Protein AF-A0A7W2T2J3-F1 (afdb_monomer)

Foldseek 3Di:
DPQPAAPCPVLLVVLCVLVVPPDLCVSCVQLVHHSVQSVCRRSPNDADDPSSVVSSCVSVVHDDPDPDDPSHDGSVVVVVCVVCVVLLVVLVVVQLVLQVQAFLQPRHGAPDADPVRGRDWDWAFLDDPDDPDSSDNLRIGTHHPVVNVCCVPVVDPVSSVSSNVRRD

Sequence (168 aa):
MNTKNSPWNELLDQTKAVHNIKSDAALAKLLGKTRSHISAVRVGDKNLSIETAEKLFTLLGLDINDYVHKMFMPIRNEKSKERLEPQIKELRAALLERSGGICELCENFMPFCLPDGSPYTELAYIEQGASADKYQACNFAALCPNCHRQLDVLKNKADIKRLLTKIK

Radius of gyration: 22.93 Å; Cα contacts (8 Å, |Δi|>4): 185; chains: 1; bounding box: 51×34×54 Å

Mean predicted aligned error: 11.62 Å

Nearest PDB structures (foldseek):
  6ghc-assembly1_A  TM=5.210E-01  e=1.087E-05  Escherichia coli K-12
  1y7y-assembly1_B  TM=6.989E-01  e=8.099E-02  Aeromonas hydrophila
  1adr-assembly1_A  TM=6.870E-01  e=1.359E-01  Lederbergvirus P22
  2wiu-assembly1_B  TM=5.105E-01  e=1.144E-01  Escherichia coli
  5fd4-assembly2_B  TM=5.319E-01  e=1.142E+00  Streptococcus suis 05ZYH33

Structure (mmCIF, N/CA/C/O backbone):
data_AF-A0A7W2T2J3-F1
#
_entry.id   AF-A0A7W2T2J3-F1
#
loop_
_atom_site.group_PDB
_atom_site.id
_atom_site.type_symbol
_atom_site.label_atom_id
_atom_site.label_alt_id
_atom_site.label_comp_id
_atom_site.label_asym_id
_atom_site.label_entity_id
_atom_site.label_seq_id
_atom_site.pdbx_PDB_ins_code
_atom_site.Cartn_x
_atom_site.Cartn_y
_atom_site.Cartn_z
_atom_site.occupancy
_atom_site.B_iso_or_equiv
_atom_site.auth_seq_id
_atom_site.auth_comp_id
_atom_site.auth_asym_id
_atom_site.auth_atom_id
_atom_site.pdbx_PDB_model_num
ATOM 1 N N . MET A 1 1 ? 29.427 2.834 -1.890 1.00 40.16 1 MET A N 1
ATOM 2 C CA . MET A 1 1 ? 28.683 3.105 -3.140 1.00 40.16 1 MET A CA 1
ATOM 3 C C . MET A 1 1 ? 27.668 1.991 -3.314 1.00 40.16 1 MET A C 1
ATOM 5 O O . MET A 1 1 ? 28.057 0.885 -3.648 1.00 40.16 1 MET A O 1
ATOM 9 N N . ASN A 1 2 ? 26.405 2.233 -2.963 1.00 40.84 2 ASN A N 1
ATOM 10 C CA . ASN A 1 2 ? 25.366 1.209 -3.062 1.00 40.84 2 ASN A CA 1
ATOM 11 C C . ASN A 1 2 ? 24.899 1.172 -4.526 1.00 40.84 2 ASN A C 1
ATOM 13 O O . ASN A 1 2 ? 24.156 2.055 -4.952 1.00 40.84 2 ASN A O 1
ATOM 17 N N . THR A 1 3 ? 25.438 0.247 -5.323 1.00 44.88 3 THR A N 1
ATOM 18 C CA . THR A 1 3 ? 25.039 0.035 -6.719 1.00 44.88 3 THR A CA 1
ATOM 19 C C . THR A 1 3 ? 23.595 -0.444 -6.727 1.00 44.88 3 THR A C 1
ATOM 21 O O . THR A 1 3 ? 23.322 -1.635 -6.594 1.00 44.88 3 THR A O 1
ATOM 24 N N . LYS A 1 4 ? 22.649 0.494 -6.829 1.00 56.69 4 LYS A N 1
ATOM 25 C CA . LYS A 1 4 ? 21.247 0.173 -7.089 1.00 56.69 4 LYS A CA 1
ATOM 26 C C . LYS A 1 4 ? 21.171 -0.401 -8.496 1.00 56.69 4 LYS A C 1
ATOM 28 O O . LYS A 1 4 ? 21.052 0.335 -9.469 1.00 56.69 4 LYS A O 1
ATOM 33 N N . ASN A 1 5 ? 21.321 -1.715 -8.604 1.00 70.38 5 ASN A N 1
ATOM 34 C CA . ASN A 1 5 ? 21.121 -2.412 -9.861 1.00 70.38 5 ASN A CA 1
ATOM 35 C C . ASN A 1 5 ? 19.627 -2.403 -10.160 1.00 70.38 5 ASN A C 1
ATOM 37 O O . ASN A 1 5 ? 18.825 -2.956 -9.412 1.00 70.38 5 ASN A O 1
ATOM 41 N N . SER A 1 6 ? 19.265 -1.723 -11.242 1.00 82.56 6 SER A N 1
ATOM 42 C CA . SER A 1 6 ? 17.902 -1.711 -11.748 1.00 82.56 6 SER A CA 1
ATOM 43 C C . SER A 1 6 ? 17.421 -3.129 -12.047 1.00 82.56 6 SER A C 1
ATOM 45 O O . SER A 1 6 ? 18.177 -3.893 -12.658 1.00 82.56 6 SER A O 1
ATOM 47 N N . PRO A 1 7 ? 16.162 -3.476 -11.718 1.00 83.44 7 PRO A N 1
ATOM 48 C CA . PRO A 1 7 ? 15.604 -4.784 -12.059 1.00 83.44 7 PRO A CA 1
ATOM 49 C C . PRO A 1 7 ? 15.518 -5.003 -13.579 1.00 83.44 7 PRO A C 1
ATOM 51 O O . PRO A 1 7 ? 15.335 -6.125 -14.034 1.00 83.44 7 PRO A O 1
ATOM 54 N N . TRP A 1 8 ? 15.676 -3.944 -14.379 1.00 89.81 8 TRP A N 1
ATOM 55 C CA . TRP A 1 8 ? 15.682 -4.009 -15.838 1.00 89.81 8 TRP A CA 1
ATOM 56 C C . TRP A 1 8 ? 17.018 -4.417 -16.448 1.00 89.81 8 TRP A C 1
ATOM 58 O O . TRP A 1 8 ? 17.044 -4.742 -17.631 1.00 89.81 8 TRP A O 1
ATOM 68 N N . ASN A 1 9 ? 18.122 -4.373 -15.695 1.00 91.88 9 ASN A N 1
ATOM 69 C CA . ASN A 1 9 ? 19.461 -4.55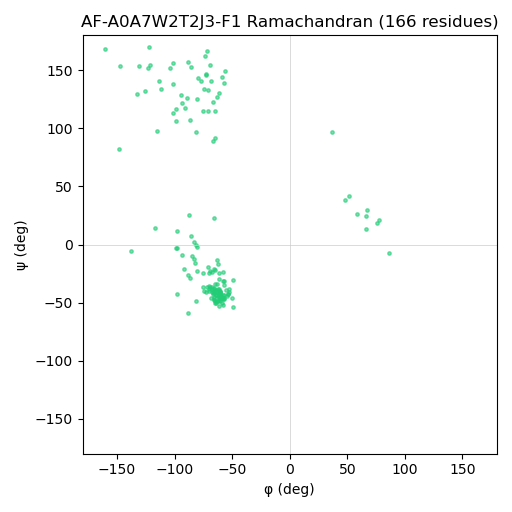1 -16.265 1.00 91.88 9 ASN A CA 1
ATOM 70 C C . ASN A 1 9 ? 19.601 -5.883 -17.006 1.00 91.88 9 ASN A C 1
ATOM 72 O O . ASN A 1 9 ? 20.047 -5.890 -18.150 1.00 91.88 9 ASN A O 1
ATOM 76 N N . GLU A 1 10 ? 19.132 -6.969 -16.395 1.00 90.81 10 GLU A N 1
ATOM 77 C CA . GLU A 1 10 ? 19.175 -8.303 -16.989 1.00 90.81 10 GLU A CA 1
ATOM 78 C C . GLU A 1 10 ? 18.416 -8.364 -18.322 1.00 90.81 10 GLU A C 1
ATOM 80 O O . GLU A 1 10 ? 18.984 -8.763 -19.335 1.00 90.81 10 GLU A O 1
ATOM 85 N N . LEU A 1 11 ? 17.172 -7.878 -18.365 1.00 91.38 11 LEU A N 1
ATOM 86 C CA . LEU A 1 11 ? 16.360 -7.882 -19.587 1.00 91.38 11 LEU A CA 1
ATOM 87 C C . LEU A 1 11 ? 16.940 -6.979 -20.684 1.00 91.38 11 LEU A C 1
ATOM 89 O O . LEU A 1 11 ? 16.900 -7.325 -21.866 1.00 91.38 11 LEU A O 1
ATOM 93 N N . LEU A 1 12 ? 17.491 -5.818 -20.314 1.00 93.56 12 LEU A N 1
ATOM 94 C CA . LEU A 1 12 ? 18.141 -4.911 -21.263 1.00 93.56 12 LEU A CA 1
ATOM 95 C C . LEU A 1 12 ? 19.391 -5.558 -21.876 1.00 93.56 12 LEU A C 1
ATOM 97 O O . LEU A 1 12 ? 19.629 -5.414 -23.076 1.00 93.56 12 LEU A O 1
ATOM 101 N N . ASP A 1 13 ? 20.175 -6.281 -21.076 1.00 93.69 13 ASP A N 1
ATOM 102 C CA . ASP A 1 13 ? 21.390 -6.954 -21.537 1.00 93.69 13 ASP A CA 1
ATOM 103 C C . ASP A 1 13 ? 21.076 -8.207 -22.363 1.00 93.69 13 ASP A C 1
ATOM 105 O O . ASP A 1 13 ? 21.674 -8.395 -23.425 1.00 93.69 13 ASP A O 1
ATOM 109 N N . GLN A 1 14 ? 20.069 -8.992 -21.968 1.00 92.94 14 GLN A N 1
ATOM 110 C CA . GLN A 1 14 ? 19.544 -10.097 -22.776 1.00 92.94 14 GLN A CA 1
ATOM 111 C C . GLN A 1 14 ? 19.037 -9.600 -24.133 1.00 92.94 14 GLN A C 1
ATOM 113 O O . GLN A 1 14 ? 19.396 -10.155 -25.168 1.00 92.94 14 GLN A O 1
ATOM 118 N N . THR A 1 15 ? 18.281 -8.498 -24.159 1.00 92.69 15 THR A N 1
ATOM 119 C CA . THR A 1 15 ? 17.779 -7.924 -25.418 1.00 92.69 15 THR A CA 1
ATOM 120 C C . THR A 1 15 ? 18.934 -7.509 -26.326 1.00 92.69 15 THR A C 1
ATOM 122 O O . THR A 1 15 ? 18.893 -7.742 -27.535 1.00 92.69 15 THR A O 1
ATOM 125 N N . LYS A 1 16 ? 20.000 -6.929 -25.758 1.00 94.50 16 LYS A N 1
ATOM 126 C CA . LYS A 1 16 ? 21.202 -6.587 -26.527 1.00 94.50 16 LYS A CA 1
ATOM 127 C C . LYS A 1 16 ? 21.889 -7.820 -27.099 1.00 94.50 16 LYS A C 1
ATOM 129 O O . LYS A 1 16 ? 22.323 -7.763 -28.245 1.00 94.50 16 LYS A O 1
ATOM 134 N N . ALA A 1 17 ? 21.979 -8.905 -26.334 1.00 93.31 17 ALA A N 1
ATOM 135 C CA . ALA A 1 17 ? 22.574 -10.153 -26.797 1.00 93.31 17 ALA A CA 1
ATOM 136 C C . ALA A 1 17 ? 21.758 -10.778 -27.942 1.00 93.31 17 ALA A C 1
ATOM 138 O O . ALA A 1 17 ? 22.315 -11.052 -29.002 1.00 93.31 17 ALA A O 1
ATOM 139 N N . VAL A 1 18 ? 20.439 -10.916 -27.763 1.00 92.94 18 VAL A N 1
ATOM 140 C CA . VAL A 1 18 ? 19.524 -11.522 -28.749 1.00 92.94 18 VAL A CA 1
ATOM 141 C C . VAL A 1 18 ? 19.516 -10.748 -30.070 1.00 92.94 18 VAL A C 1
ATOM 143 O O . VAL A 1 18 ? 19.557 -11.348 -31.140 1.00 92.94 18 VAL A O 1
ATOM 146 N N . HIS A 1 19 ? 19.521 -9.414 -30.011 1.00 91.56 19 HIS A N 1
ATOM 147 C CA . HIS A 1 19 ? 19.455 -8.552 -31.200 1.00 91.56 19 HIS A CA 1
ATOM 148 C C . HIS A 1 19 ? 20.829 -8.040 -31.668 1.00 91.56 19 HIS A C 1
ATOM 150 O O . HIS A 1 19 ? 20.901 -7.132 -32.496 1.00 91.56 19 HIS A O 1
ATOM 156 N N . ASN A 1 20 ? 21.929 -8.594 -31.139 1.00 92.69 20 ASN A N 1
ATOM 157 C CA . ASN A 1 20 ? 23.313 -8.229 -31.475 1.00 92.69 20 ASN A CA 1
ATOM 158 C C . ASN A 1 20 ? 23.609 -6.709 -31.386 1.00 92.69 20 ASN A C 1
ATOM 160 O O . ASN A 1 20 ? 24.281 -6.107 -32.231 1.00 92.69 20 ASN A O 1
ATOM 164 N N . ILE A 1 21 ? 23.082 -6.057 -30.349 1.00 93.81 21 ILE A N 1
ATOM 165 C CA . ILE A 1 21 ? 23.174 -4.611 -30.134 1.00 93.81 21 ILE A CA 1
ATOM 166 C C . ILE A 1 21 ? 24.408 -4.276 -29.293 1.00 93.81 21 ILE A C 1
ATOM 168 O O . ILE A 1 21 ? 24.500 -4.597 -28.109 1.00 93.81 21 ILE A O 1
ATOM 172 N N . LYS A 1 22 ? 25.333 -3.513 -29.878 1.00 91.25 22 LYS A N 1
ATOM 173 C CA . LYS A 1 22 ? 26.631 -3.198 -29.254 1.00 91.25 22 LYS A CA 1
ATOM 174 C C . LYS A 1 22 ? 26.611 -2.031 -28.260 1.00 91.25 22 LYS A C 1
ATOM 176 O O . LYS A 1 22 ? 27.587 -1.828 -27.546 1.00 91.25 22 LYS A O 1
ATOM 181 N N . SER A 1 23 ? 25.542 -1.231 -28.201 1.00 93.50 23 SER A N 1
ATOM 182 C CA . SER A 1 23 ? 25.498 -0.040 -27.339 1.00 93.50 23 SER A CA 1
ATOM 183 C C . SER A 1 23 ? 24.106 0.275 -26.797 1.00 93.50 23 SER A C 1
ATOM 185 O O . SER A 1 23 ? 23.089 -0.010 -27.425 1.00 93.50 23 SER A O 1
ATOM 187 N N . ASP A 1 24 ? 24.061 0.943 -25.645 1.00 92.56 24 ASP A N 1
ATOM 188 C CA . ASP A 1 24 ? 22.798 1.400 -25.052 1.00 92.56 24 ASP A CA 1
ATOM 189 C C . ASP A 1 24 ? 22.119 2.495 -25.880 1.00 92.56 24 ASP A C 1
ATOM 191 O O . ASP A 1 24 ? 20.907 2.657 -25.807 1.00 92.56 24 ASP A O 1
ATOM 195 N N . ALA A 1 25 ? 22.873 3.234 -26.700 1.00 94.19 25 ALA A N 1
ATOM 196 C CA . ALA A 1 25 ? 22.296 4.192 -27.638 1.00 94.19 25 ALA A CA 1
ATOM 197 C C . ALA A 1 25 ? 21.495 3.482 -28.742 1.00 94.19 25 ALA A C 1
ATOM 199 O O . ALA A 1 25 ? 20.399 3.920 -29.091 1.00 94.19 25 ALA A O 1
ATOM 200 N N . ALA A 1 26 ? 22.016 2.365 -29.257 1.00 94.50 26 ALA A N 1
ATOM 201 C CA . ALA A 1 26 ? 21.316 1.550 -30.242 1.00 94.50 26 ALA A CA 1
ATOM 202 C C . ALA A 1 26 ? 20.104 0.831 -29.623 1.00 94.50 26 ALA A C 1
ATOM 204 O O . ALA A 1 26 ? 19.032 0.834 -30.226 1.00 94.50 26 ALA A O 1
ATOM 205 N N . LEU A 1 27 ? 20.231 0.322 -28.390 1.00 94.81 27 LEU A N 1
ATOM 206 C CA . LEU A 1 27 ? 19.098 -0.243 -27.647 1.00 94.81 27 LEU A CA 1
ATOM 207 C C . LEU A 1 27 ? 18.004 0.808 -27.412 1.00 94.81 27 LEU A C 1
ATOM 209 O O . LEU A 1 27 ? 16.830 0.546 -27.657 1.00 94.81 27 LEU A O 1
ATOM 213 N N . ALA A 1 28 ? 18.383 2.017 -26.990 1.00 95.19 28 ALA A N 1
ATOM 214 C CA . ALA A 1 28 ? 17.444 3.114 -26.784 1.00 95.19 28 ALA A CA 1
ATOM 215 C C . ALA A 1 28 ? 16.661 3.430 -28.065 1.00 95.19 28 ALA A C 1
ATOM 217 O O . ALA A 1 28 ? 15.440 3.558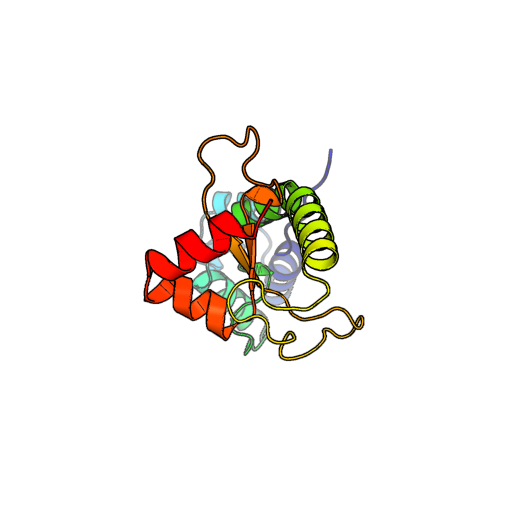 -28.017 1.00 95.19 28 ALA A O 1
ATOM 218 N N . LYS A 1 29 ? 17.344 3.471 -29.218 1.00 94.56 29 LYS A N 1
ATOM 219 C CA . LYS A 1 29 ? 16.704 3.685 -30.522 1.00 94.56 29 LYS A CA 1
ATOM 220 C C . LYS A 1 29 ? 15.699 2.576 -30.851 1.00 94.56 29 LYS A C 1
ATOM 222 O O . LYS A 1 29 ? 14.588 2.891 -31.270 1.00 94.56 29 LYS A O 1
ATOM 227 N N . LEU A 1 30 ? 16.049 1.309 -30.609 1.00 93.00 30 LEU A N 1
ATOM 228 C CA . LEU A 1 30 ? 15.138 0.175 -30.808 1.00 93.00 30 LEU A CA 1
ATOM 229 C C . LEU A 1 30 ? 13.882 0.296 -29.930 1.00 93.00 30 LEU A C 1
ATOM 231 O O . LEU A 1 30 ? 12.767 0.074 -30.401 1.00 93.00 30 LEU A O 1
ATOM 235 N N . LEU A 1 31 ? 14.045 0.722 -28.679 1.00 92.94 31 LEU A N 1
ATOM 236 C CA . LEU A 1 31 ? 12.954 0.903 -27.718 1.00 92.94 31 LEU A CA 1
ATOM 237 C C . LEU A 1 31 ? 12.191 2.232 -27.875 1.00 92.94 31 LEU A C 1
ATOM 239 O O . LEU A 1 31 ? 11.249 2.481 -27.129 1.00 92.94 31 LEU A O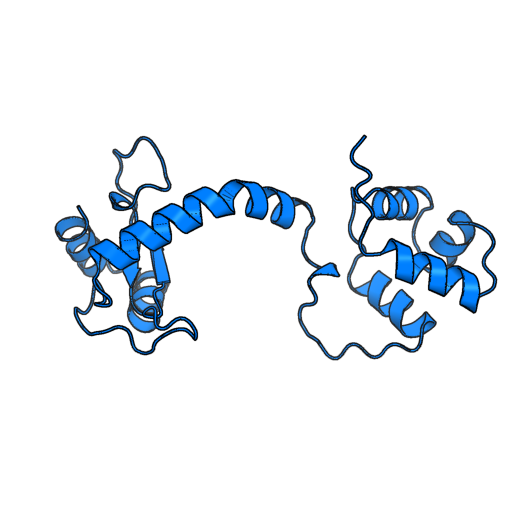 1
ATOM 243 N N . GLY A 1 32 ? 12.563 3.093 -28.830 1.00 93.75 32 GLY A N 1
ATOM 244 C CA . GLY A 1 32 ? 11.928 4.405 -29.012 1.00 93.75 32 GLY A CA 1
ATOM 245 C C . GLY A 1 32 ? 12.196 5.383 -27.859 1.00 93.75 32 GLY A C 1
ATOM 246 O O . GLY A 1 32 ? 11.357 6.224 -27.542 1.00 93.75 32 GLY A O 1
ATOM 247 N N . LYS A 1 33 ? 13.351 5.263 -27.196 1.00 95.31 33 LYS A N 1
ATOM 248 C CA . LYS A 1 33 ? 13.782 6.097 -26.065 1.00 95.31 33 LYS A CA 1
ATOM 249 C C . LYS A 1 33 ? 15.114 6.790 -26.345 1.00 95.31 33 LYS A C 1
ATOM 251 O O . LYS A 1 33 ? 15.822 6.494 -27.304 1.00 95.31 33 LYS A O 1
ATOM 256 N N . THR A 1 34 ? 15.481 7.723 -25.469 1.00 96.44 34 THR A N 1
ATOM 257 C CA . THR A 1 34 ? 16.797 8.373 -25.500 1.00 96.44 34 THR A CA 1
ATOM 258 C C . THR A 1 34 ? 17.836 7.548 -24.738 1.00 96.44 34 THR A C 1
ATOM 260 O O . THR A 1 34 ? 17.509 6.857 -23.770 1.00 96.44 34 THR A O 1
ATOM 263 N N . ARG A 1 35 ? 19.118 7.661 -25.116 1.00 95.25 35 ARG A N 1
ATOM 264 C CA . ARG A 1 35 ? 20.228 7.035 -24.371 1.00 95.25 35 ARG A CA 1
ATOM 265 C C . ARG A 1 35 ? 20.201 7.432 -22.891 1.00 95.25 35 ARG A C 1
ATOM 267 O O . ARG A 1 35 ? 20.385 6.580 -22.030 1.00 95.25 35 ARG A O 1
ATOM 274 N N . SER A 1 36 ? 19.940 8.708 -22.595 1.00 94.44 36 SER A N 1
ATOM 275 C CA . SER A 1 36 ? 19.865 9.218 -21.221 1.00 94.44 36 SER A CA 1
ATOM 276 C C . SER A 1 36 ? 18.727 8.577 -20.424 1.00 94.44 36 SER A C 1
ATOM 278 O O . SER A 1 36 ? 18.885 8.340 -19.231 1.00 94.44 36 SER A O 1
ATOM 280 N N . HIS A 1 37 ? 17.600 8.250 -21.071 1.00 94.38 37 HIS A N 1
ATOM 281 C CA . HIS A 1 37 ? 16.522 7.500 -20.429 1.00 94.38 37 HIS A CA 1
ATOM 282 C C . HIS A 1 37 ? 16.973 6.082 -20.056 1.00 94.38 37 HIS A C 1
ATOM 284 O O . HIS A 1 37 ? 16.824 5.704 -18.900 1.00 94.38 37 HIS A O 1
ATOM 290 N N . ILE A 1 38 ? 17.596 5.338 -20.981 1.00 94.62 38 ILE A N 1
ATOM 291 C CA . ILE A 1 38 ? 18.131 3.994 -20.691 1.00 94.62 38 ILE A CA 1
ATOM 292 C C . ILE A 1 38 ? 19.206 4.045 -19.598 1.00 94.62 38 ILE A C 1
ATOM 294 O O . ILE A 1 38 ? 19.183 3.232 -18.681 1.00 94.62 38 ILE A O 1
ATOM 298 N N . SER A 1 39 ? 20.093 5.043 -19.626 1.00 93.94 39 SER A N 1
ATOM 299 C CA . SER A 1 39 ? 21.093 5.240 -18.571 1.00 93.94 39 SER A CA 1
ATOM 300 C C . SER A 1 39 ? 20.449 5.463 -17.201 1.00 93.94 39 SER A C 1
ATOM 302 O O . SER A 1 39 ? 20.872 4.841 -16.233 1.00 93.94 39 SER A O 1
ATOM 304 N N . ALA A 1 40 ? 19.418 6.314 -17.118 1.00 91.62 40 ALA A N 1
ATOM 305 C CA . ALA A 1 40 ? 18.678 6.567 -15.880 1.00 91.62 40 ALA A CA 1
ATOM 306 C C . ALA A 1 40 ? 17.930 5.318 -15.382 1.00 91.62 40 ALA A C 1
ATOM 308 O O . ALA A 1 40 ? 17.820 5.101 -14.177 1.00 91.62 40 ALA A O 1
ATOM 309 N N . VAL A 1 41 ? 17.438 4.483 -16.303 1.00 92.88 41 VAL A N 1
ATOM 310 C CA . VAL A 1 41 ? 16.838 3.190 -15.960 1.00 92.88 41 VAL A CA 1
ATOM 311 C C . VAL A 1 41 ? 17.880 2.257 -15.369 1.00 92.88 41 VAL A C 1
ATOM 313 O O . VAL A 1 41 ? 17.618 1.690 -14.317 1.00 92.88 41 VAL A O 1
ATOM 316 N N . ARG A 1 42 ? 19.068 2.132 -15.974 1.00 91.88 42 ARG A N 1
ATOM 317 C CA . ARG A 1 42 ? 20.114 1.208 -15.503 1.00 91.88 42 ARG A CA 1
ATOM 318 C C . ARG A 1 42 ? 20.625 1.504 -14.098 1.00 91.88 42 ARG A C 1
ATOM 320 O O . ARG A 1 42 ? 20.880 0.576 -13.332 1.00 91.88 42 ARG A O 1
ATOM 327 N N . VAL A 1 43 ? 20.751 2.787 -13.761 1.00 89.81 43 VAL A N 1
ATOM 328 C CA . VAL A 1 43 ? 21.181 3.240 -12.425 1.00 89.81 43 VAL A CA 1
ATOM 329 C C . VAL A 1 43 ? 20.048 3.225 -11.388 1.00 89.81 43 VAL A C 1
ATOM 331 O O . VAL A 1 43 ? 20.276 3.554 -10.227 1.00 89.81 43 VAL A O 1
ATOM 334 N N . GLY A 1 44 ? 18.825 2.855 -11.790 1.00 86.88 44 GLY A N 1
ATOM 335 C CA . GLY A 1 44 ? 17.675 2.741 -10.891 1.00 86.88 44 GLY A CA 1
ATOM 336 C C . GLY A 1 44 ? 17.029 4.077 -10.507 1.00 86.88 44 GLY A C 1
ATOM 337 O O . GLY A 1 44 ? 16.337 4.153 -9.491 1.00 86.88 44 GLY A O 1
ATOM 338 N N . ASP A 1 45 ? 17.237 5.132 -11.297 1.00 85.75 45 ASP A N 1
ATOM 339 C CA . ASP A 1 45 ? 16.598 6.440 -11.092 1.00 85.75 45 ASP A CA 1
ATOM 340 C C . ASP A 1 45 ? 15.242 6.549 -11.796 1.00 85.75 45 ASP A C 1
ATOM 342 O O . ASP A 1 45 ? 14.374 7.323 -11.379 1.00 85.75 45 ASP A O 1
ATOM 346 N N . LYS A 1 46 ? 15.049 5.781 -12.874 1.00 87.31 46 LYS A N 1
ATOM 347 C CA . LYS A 1 46 ? 13.798 5.721 -13.637 1.00 87.31 46 LYS A CA 1
ATOM 348 C C . LYS A 1 46 ? 13.352 4.287 -13.875 1.00 87.31 46 LYS A C 1
ATOM 350 O O . LYS A 1 46 ? 14.162 3.371 -13.929 1.00 87.31 46 LYS A O 1
ATOM 355 N N . ASN A 1 47 ? 12.045 4.130 -14.038 1.00 89.31 47 ASN A N 1
ATOM 356 C CA . ASN A 1 47 ? 11.425 2.883 -14.451 1.00 89.31 47 ASN A CA 1
ATOM 357 C C . ASN A 1 47 ? 11.065 2.950 -15.952 1.00 89.31 47 ASN A C 1
ATOM 359 O O . ASN A 1 47 ? 10.919 4.057 -16.487 1.00 89.31 47 ASN A O 1
ATOM 363 N N . LEU A 1 48 ? 10.939 1.806 -16.635 1.00 88.81 48 LEU A N 1
ATOM 364 C CA . LEU A 1 48 ? 10.397 1.772 -17.999 1.00 88.81 48 LEU A CA 1
ATOM 365 C C . LEU A 1 48 ? 8.884 2.014 -17.965 1.00 88.81 48 LEU A C 1
ATOM 367 O O . LEU A 1 48 ? 8.202 1.608 -17.026 1.00 88.81 48 LEU A O 1
ATOM 371 N N . SER A 1 49 ? 8.350 2.682 -18.993 1.00 86.94 49 SER A N 1
ATOM 372 C CA . SER A 1 49 ? 6.895 2.722 -19.179 1.00 86.94 49 SER A CA 1
ATOM 373 C C . SER A 1 49 ? 6.386 1.343 -19.591 1.00 86.94 49 SER A C 1
ATOM 375 O O . SER A 1 49 ? 7.135 0.587 -20.214 1.00 86.94 49 SER A O 1
ATOM 377 N N . ILE A 1 50 ? 5.113 1.063 -19.302 1.00 84.31 50 ILE A N 1
ATOM 378 C CA . ILE A 1 50 ? 4.437 -0.198 -19.655 1.00 84.31 50 ILE A CA 1
ATOM 379 C C . ILE A 1 50 ? 4.667 -0.526 -21.136 1.00 84.31 50 ILE A C 1
ATOM 381 O O . ILE A 1 50 ? 5.301 -1.528 -21.440 1.00 84.31 50 ILE A O 1
ATOM 385 N N . GLU A 1 51 ? 4.346 0.408 -22.034 1.00 87.25 51 GLU A N 1
ATOM 386 C CA . GLU A 1 51 ? 4.551 0.266 -23.487 1.00 87.25 51 GLU A CA 1
ATOM 387 C C . GLU A 1 51 ? 5.993 -0.114 -23.880 1.00 87.25 51 GLU A C 1
ATOM 389 O O . GLU A 1 51 ? 6.239 -0.881 -24.810 1.00 87.25 51 GLU A O 1
ATOM 394 N N . THR A 1 52 ? 6.990 0.447 -23.185 1.00 90.31 52 THR A N 1
ATOM 395 C CA . THR A 1 52 ? 8.404 0.195 -23.518 1.00 90.31 52 THR A CA 1
ATOM 396 C C . THR A 1 52 ? 8.835 -1.183 -23.050 1.00 90.31 52 THR A C 1
ATOM 398 O O . THR A 1 52 ? 9.642 -1.837 -23.708 1.00 90.31 52 THR A O 1
ATOM 401 N N . ALA A 1 53 ? 8.317 -1.612 -21.905 1.00 88.75 53 ALA A N 1
ATOM 402 C CA . ALA A 1 53 ? 8.581 -2.930 -21.378 1.00 88.75 53 ALA A CA 1
ATOM 403 C C . ALA A 1 53 ? 7.861 -4.017 -22.173 1.00 88.75 53 ALA A C 1
ATOM 405 O O . ALA A 1 53 ? 8.491 -5.010 -22.496 1.00 88.75 53 ALA A O 1
ATOM 406 N N . GLU A 1 54 ? 6.608 -3.808 -22.581 1.00 86.12 54 GLU A N 1
ATOM 407 C CA . GLU A 1 54 ? 5.889 -4.711 -23.493 1.00 86.12 54 GLU A CA 1
ATOM 408 C C . GLU A 1 54 ? 6.679 -4.941 -24.781 1.00 86.12 54 GLU A C 1
ATOM 410 O O . GLU A 1 54 ? 6.880 -6.079 -25.214 1.00 86.12 54 GLU A O 1
ATOM 415 N N . LYS A 1 55 ? 7.227 -3.862 -25.351 1.00 89.75 55 LYS A N 1
ATOM 416 C CA . LYS A 1 55 ? 8.131 -3.958 -26.497 1.00 89.75 55 LYS A CA 1
ATOM 417 C C . LYS A 1 55 ? 9.385 -4.777 -26.176 1.00 89.75 55 LYS A C 1
ATOM 419 O O . LYS A 1 55 ? 9.800 -5.588 -26.998 1.00 89.75 55 LYS A O 1
ATOM 424 N N . LEU A 1 56 ? 9.984 -4.584 -25.000 1.00 90.38 56 LEU A N 1
ATOM 425 C CA . LEU A 1 56 ? 11.150 -5.348 -24.542 1.00 90.38 56 LEU A CA 1
ATOM 426 C C . LEU A 1 56 ? 10.831 -6.845 -24.396 1.00 90.38 5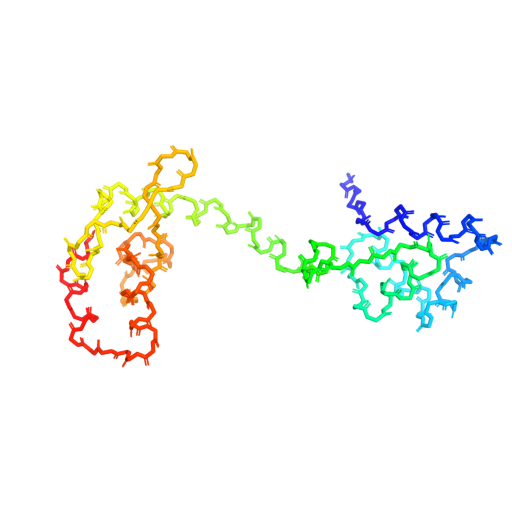6 LEU A C 1
ATOM 428 O O . LEU A 1 56 ? 11.593 -7.676 -24.876 1.00 90.38 56 LEU A O 1
ATOM 432 N N . PHE A 1 57 ? 9.699 -7.196 -23.789 1.00 88.88 57 PHE A N 1
ATOM 433 C CA . PHE A 1 57 ? 9.277 -8.586 -23.610 1.00 88.88 57 PHE A CA 1
ATOM 434 C C . PHE A 1 57 ? 8.959 -9.264 -24.933 1.00 88.88 57 PHE A C 1
ATOM 436 O O . PHE A 1 57 ? 9.410 -10.381 -25.163 1.00 88.88 57 PHE A O 1
ATOM 443 N N . THR A 1 58 ? 8.292 -8.551 -25.842 1.00 87.50 58 THR A N 1
ATOM 444 C CA . THR A 1 58 ? 8.036 -9.029 -27.206 1.00 87.50 58 THR A CA 1
ATOM 445 C C . THR A 1 58 ? 9.347 -9.359 -27.922 1.00 87.50 58 THR A C 1
ATOM 447 O O . THR A 1 58 ? 9.471 -10.410 -28.543 1.00 87.50 58 THR A O 1
ATOM 450 N N . LEU A 1 59 ? 10.364 -8.495 -27.794 1.00 88.75 59 LEU A N 1
ATOM 451 C CA . LEU A 1 59 ? 11.696 -8.723 -28.368 1.00 88.75 59 LEU A CA 1
ATOM 452 C C . LEU A 1 59 ? 12.428 -9.928 -27.758 1.00 88.75 59 LEU A C 1
ATOM 454 O O . LEU A 1 59 ? 13.342 -10.451 -28.398 1.00 88.75 59 LEU A O 1
ATOM 458 N N . LEU A 1 60 ? 12.046 -10.340 -26.549 1.00 88.62 60 LEU A N 1
ATOM 459 C CA . LEU A 1 60 ? 12.578 -11.501 -25.834 1.00 88.62 60 LEU A CA 1
ATOM 460 C C . LEU A 1 60 ? 11.690 -12.752 -25.964 1.00 88.62 60 LEU A C 1
ATOM 462 O O . LEU A 1 60 ? 12.066 -13.805 -25.458 1.00 88.62 60 LEU A O 1
ATOM 466 N N . GLY A 1 61 ? 10.532 -12.659 -26.628 1.00 84.94 61 GLY A N 1
ATOM 467 C CA . GLY A 1 61 ? 9.563 -13.755 -26.717 1.00 84.94 61 GLY A CA 1
ATOM 468 C C . GLY A 1 61 ? 8.910 -14.119 -25.378 1.00 84.94 61 GLY A C 1
ATOM 469 O O . GLY A 1 61 ? 8.481 -15.256 -25.200 1.00 84.94 61 GLY A O 1
ATOM 470 N N . LEU A 1 62 ? 8.867 -13.182 -24.429 1.00 81.56 62 LEU A N 1
ATOM 471 C CA . LEU A 1 62 ? 8.235 -13.371 -23.126 1.00 81.56 62 LEU A CA 1
ATOM 472 C C . LEU A 1 62 ? 6.759 -12.966 -23.208 1.00 81.56 62 LEU A C 1
ATOM 474 O O . LEU A 1 62 ? 6.451 -11.839 -23.594 1.00 81.56 62 LEU A O 1
ATOM 478 N N . ASP A 1 63 ? 5.866 -13.872 -22.814 1.00 68.75 63 ASP A N 1
ATOM 479 C CA . ASP A 1 63 ? 4.443 -13.583 -22.627 1.00 68.75 63 ASP A CA 1
ATOM 480 C C . ASP A 1 63 ? 4.188 -13.209 -21.161 1.00 68.75 63 ASP A C 1
ATOM 482 O O . ASP A 1 63 ? 4.514 -13.976 -20.250 1.00 68.75 63 ASP A O 1
ATOM 486 N N . ILE A 1 64 ? 3.642 -12.015 -20.921 1.00 64.31 64 ILE A N 1
ATOM 487 C CA . ILE A 1 64 ? 3.319 -11.535 -19.575 1.00 64.31 64 ILE A CA 1
ATOM 488 C C . ILE A 1 64 ? 1.812 -11.376 -19.469 1.00 64.31 64 ILE A C 1
ATOM 490 O O . ILE A 1 64 ? 1.253 -10.344 -19.821 1.00 64.31 64 ILE A O 1
ATOM 494 N N . ASN A 1 65 ? 1.175 -12.396 -18.904 1.00 61.38 65 ASN A N 1
ATOM 495 C CA . ASN A 1 65 ? -0.249 -12.373 -18.571 1.00 61.38 65 ASN A CA 1
ATOM 496 C C . ASN A 1 65 ? -0.538 -11.756 -17.187 1.00 61.38 65 ASN A C 1
ATOM 498 O O . ASN A 1 65 ? -1.672 -11.810 -16.719 1.00 61.38 65 ASN A O 1
ATOM 502 N N . ASP A 1 66 ? 0.466 -11.190 -16.507 1.00 55.62 66 ASP A N 1
ATOM 503 C CA . ASP A 1 66 ? 0.342 -10.786 -15.105 1.00 55.62 66 ASP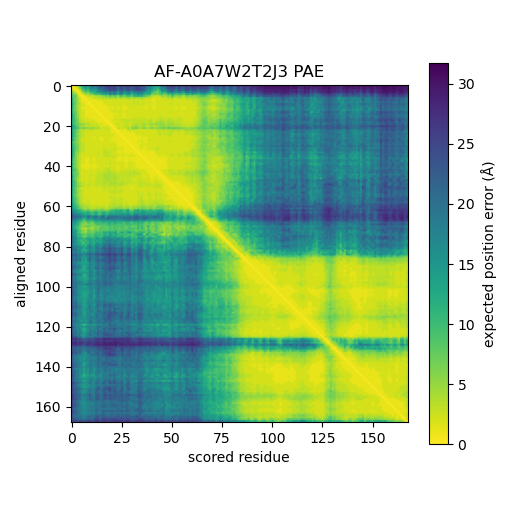 A CA 1
ATOM 504 C C . ASP A 1 66 ? 0.113 -9.273 -14.955 1.00 55.62 66 ASP A C 1
ATOM 506 O O . ASP A 1 66 ? 0.971 -8.448 -15.279 1.00 55.62 66 ASP A O 1
ATOM 510 N N . TYR A 1 67 ? -1.077 -8.906 -14.470 1.00 51.72 67 TYR A N 1
ATOM 511 C CA . TYR A 1 67 ? -1.635 -7.549 -14.561 1.00 51.72 67 TYR A CA 1
ATOM 512 C C . TYR A 1 67 ? -0.853 -6.485 -13.763 1.00 51.72 67 TYR A C 1
ATOM 514 O O . TYR A 1 67 ? -0.947 -5.301 -14.080 1.00 51.72 67 TYR A O 1
ATOM 522 N N . VAL A 1 68 ? -0.052 -6.855 -12.750 1.00 56.19 68 VAL A N 1
ATOM 523 C CA . VAL A 1 68 ? 0.764 -5.890 -11.981 1.00 56.19 68 VAL A CA 1
ATOM 524 C C . VAL A 1 68 ? 2.069 -6.523 -11.477 1.00 56.19 68 VAL A C 1
ATOM 526 O O . VAL A 1 68 ? 2.190 -6.917 -10.318 1.00 56.19 68 VAL A O 1
ATOM 529 N N . HIS A 1 69 ? 3.094 -6.586 -12.329 1.00 66.50 69 HIS A N 1
ATOM 530 C CA . HIS A 1 69 ? 4.426 -7.027 -11.905 1.00 66.50 69 HIS A CA 1
ATOM 531 C C . HIS A 1 69 ? 5.174 -5.920 -11.135 1.00 66.50 69 HIS A C 1
ATOM 533 O O . HIS A 1 69 ? 5.165 -4.752 -11.529 1.00 66.50 69 HIS A O 1
ATOM 539 N N . LYS A 1 70 ? 5.903 -6.287 -10.069 1.00 67.25 70 LYS A N 1
ATOM 540 C CA . LYS A 1 70 ? 6.702 -5.369 -9.219 1.00 67.25 70 LYS A CA 1
ATOM 541 C C . LYS A 1 70 ? 7.628 -4.432 -10.006 1.00 67.25 70 LYS A C 1
ATOM 543 O O . LYS A 1 70 ? 7.836 -3.292 -9.613 1.00 67.25 70 LYS A O 1
ATOM 548 N N . MET A 1 71 ? 8.116 -4.883 -11.165 1.00 71.69 71 MET A N 1
ATOM 549 C CA . MET A 1 71 ? 8.969 -4.086 -12.055 1.00 71.69 71 MET A CA 1
ATOM 550 C C . MET A 1 71 ? 8.288 -2.838 -12.609 1.00 71.69 71 MET A C 1
ATOM 552 O O . MET A 1 71 ? 8.994 -1.955 -13.073 1.00 71.69 71 MET A O 1
ATOM 556 N N . PHE A 1 72 ? 6.961 -2.732 -12.545 1.00 72.81 72 PHE A N 1
ATOM 557 C CA . PHE A 1 72 ? 6.197 -1.571 -13.008 1.00 72.81 72 PHE A CA 1
ATOM 558 C C . PHE A 1 72 ? 5.818 -0.596 -11.898 1.00 72.81 72 PHE A C 1
ATOM 560 O O . PHE A 1 72 ? 5.240 0.455 -12.177 1.00 72.81 72 PHE A O 1
ATOM 567 N N . MET A 1 73 ? 6.151 -0.894 -10.638 1.00 69.88 73 MET A N 1
ATOM 568 C CA . MET A 1 73 ? 5.851 0.024 -9.545 1.00 69.88 73 MET A CA 1
ATOM 569 C C . MET A 1 73 ? 6.705 1.302 -9.653 1.00 69.88 73 MET A C 1
ATOM 571 O O . MET A 1 73 ? 7.892 1.247 -9.990 1.00 69.88 73 MET A O 1
ATOM 575 N N . PRO A 1 74 ? 6.149 2.494 -9.366 1.00 69.69 74 PRO A N 1
ATOM 576 C CA . PRO A 1 74 ? 6.944 3.717 -9.342 1.00 69.69 74 PRO A CA 1
ATOM 577 C C . PRO A 1 74 ? 8.058 3.646 -8.282 1.00 69.69 74 PRO A C 1
ATOM 579 O O . PRO A 1 74 ? 7.780 3.411 -7.111 1.00 69.69 74 PRO A O 1
ATOM 582 N N . ILE A 1 75 ? 9.306 3.961 -8.650 1.00 67.62 75 ILE A N 1
ATOM 583 C CA . ILE A 1 75 ? 10.476 3.910 -7.737 1.00 67.62 75 ILE A CA 1
ATOM 584 C C . ILE A 1 75 ? 10.287 4.797 -6.497 1.00 67.62 75 ILE A C 1
ATOM 586 O O . ILE A 1 75 ? 10.746 4.478 -5.399 1.00 67.62 75 ILE A O 1
ATOM 590 N N . ARG A 1 76 ? 9.605 5.941 -6.654 1.00 62.66 76 ARG A N 1
ATOM 591 C CA . ARG A 1 76 ? 9.258 6.806 -5.515 1.00 62.66 76 ARG A CA 1
ATOM 592 C C . ARG A 1 76 ? 8.348 6.083 -4.523 1.00 62.66 76 ARG A C 1
ATOM 594 O O . ARG A 1 76 ? 8.546 6.243 -3.326 1.00 62.66 76 ARG A O 1
ATOM 601 N N . ASN A 1 77 ? 7.413 5.270 -5.010 1.00 62.31 77 ASN A N 1
ATOM 602 C CA . ASN A 1 77 ? 6.522 4.500 -4.153 1.00 62.31 77 ASN A CA 1
ATOM 603 C C . ASN A 1 77 ? 7.286 3.401 -3.412 1.00 62.31 77 ASN A C 1
ATOM 605 O O . ASN A 1 77 ? 7.007 3.207 -2.239 1.00 62.31 77 ASN A O 1
ATOM 609 N N . GLU A 1 78 ? 8.283 2.753 -4.024 1.00 62.34 78 GLU A N 1
ATOM 610 C CA . GLU A 1 78 ? 9.129 1.762 -3.332 1.00 62.34 78 GLU A CA 1
ATOM 611 C C . GLU A 1 78 ? 9.943 2.386 -2.195 1.00 62.34 78 GLU A C 1
ATOM 613 O O . GLU A 1 78 ? 9.868 1.918 -1.064 1.00 62.34 78 GLU A O 1
ATOM 618 N N . LYS A 1 79 ? 10.652 3.494 -2.45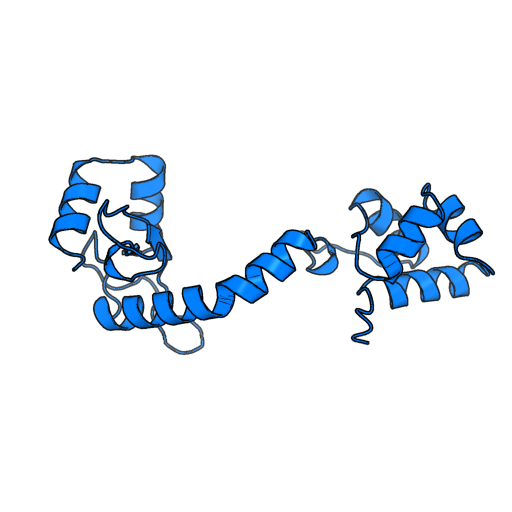0 1.00 61.94 79 LYS A N 1
ATOM 619 C CA . LYS A 1 79 ? 11.438 4.179 -1.403 1.00 61.94 79 LYS A CA 1
ATOM 620 C C . LYS A 1 79 ? 10.554 4.740 -0.285 1.00 61.94 79 LYS A C 1
ATOM 622 O O . LYS A 1 79 ? 10.938 4.712 0.882 1.00 61.94 79 LYS A O 1
ATOM 627 N N . SER A 1 80 ? 9.385 5.280 -0.634 1.00 59.91 80 SER A N 1
ATOM 628 C CA . SER A 1 80 ? 8.410 5.742 0.359 1.00 59.91 80 SER A CA 1
ATOM 629 C C . SER A 1 80 ? 7.811 4.578 1.146 1.00 59.91 80 SER A C 1
ATOM 631 O O . SER A 1 80 ? 7.644 4.708 2.354 1.00 59.91 80 SER A O 1
ATOM 633 N N . LYS A 1 81 ? 7.545 3.439 0.495 1.00 62.41 81 LYS A N 1
ATOM 634 C CA . LYS A 1 81 ? 7.097 2.206 1.146 1.00 62.41 81 LYS A CA 1
ATOM 635 C C . LYS A 1 81 ? 8.156 1.712 2.128 1.00 62.41 81 LYS A C 1
ATOM 637 O O . LYS A 1 81 ? 7.845 1.616 3.302 1.00 62.41 81 LYS A O 1
ATOM 642 N N . GLU A 1 82 ? 9.412 1.540 1.714 1.00 62.94 82 GLU A N 1
ATOM 643 C CA . GLU A 1 82 ? 10.519 1.125 2.599 1.00 62.94 82 GLU A CA 1
ATOM 644 C C . GLU A 1 82 ? 10.655 2.001 3.853 1.00 62.94 82 GLU A C 1
ATOM 646 O O . GLU A 1 82 ? 10.888 1.488 4.944 1.00 62.94 82 GLU A O 1
ATOM 651 N N . ARG A 1 83 ? 10.491 3.325 3.720 1.00 63.91 83 ARG A N 1
ATOM 652 C CA . ARG A 1 83 ? 10.567 4.253 4.859 1.00 63.91 83 ARG A CA 1
ATOM 653 C C . ARG A 1 83 ? 9.379 4.121 5.819 1.00 63.91 83 ARG A C 1
ATOM 655 O O . ARG A 1 83 ? 9.558 4.318 7.015 1.00 63.91 83 ARG A O 1
ATOM 662 N N . LEU A 1 84 ? 8.183 3.852 5.296 1.00 65.75 84 LEU A N 1
ATOM 663 C CA . LEU A 1 84 ? 6.935 3.805 6.068 1.00 65.75 84 LEU A CA 1
ATOM 664 C C . LEU A 1 84 ? 6.604 2.403 6.597 1.00 65.75 84 LEU A C 1
ATOM 666 O O . LEU A 1 84 ? 5.857 2.283 7.562 1.00 65.75 84 LEU A O 1
ATOM 670 N N . GLU A 1 85 ? 7.166 1.354 5.994 1.00 74.25 85 GLU A N 1
ATOM 671 C CA . GLU A 1 85 ? 6.955 -0.051 6.363 1.00 74.25 85 GLU A CA 1
ATOM 672 C C . GLU A 1 85 ? 7.156 -0.319 7.865 1.00 74.25 85 GLU A C 1
ATOM 674 O O . GLU A 1 85 ? 6.265 -0.928 8.454 1.00 74.25 85 GLU A O 1
ATOM 679 N N . PRO A 1 86 ? 8.222 0.172 8.538 1.00 80.56 86 PRO A N 1
ATOM 680 C CA . PRO A 1 86 ? 8.390 -0.051 9.975 1.00 80.56 86 PRO A CA 1
ATOM 681 C C . PRO A 1 86 ? 7.253 0.549 10.813 1.00 80.56 86 PRO A C 1
ATOM 683 O O . PRO A 1 86 ? 6.656 -0.151 11.624 1.00 80.56 86 PRO A O 1
ATOM 686 N N . GLN A 1 87 ? 6.891 1.810 10.557 1.00 83.12 87 GLN A N 1
ATOM 687 C CA . GLN A 1 87 ? 5.841 2.525 11.297 1.00 83.12 87 GLN A CA 1
ATOM 688 C C . GLN A 1 87 ? 4.464 1.894 11.072 1.00 83.12 87 GLN A C 1
ATOM 690 O O . GLN A 1 87 ? 3.690 1.718 12.007 1.00 83.12 87 GLN A O 1
ATOM 695 N N . ILE A 1 88 ? 4.158 1.511 9.829 1.00 84.19 88 ILE A N 1
ATOM 696 C CA . ILE A 1 88 ? 2.896 0.848 9.481 1.00 84.19 88 ILE A CA 1
ATOM 697 C C . ILE A 1 88 ? 2.836 -0.554 10.097 1.00 84.19 88 ILE A C 1
ATOM 699 O O . ILE A 1 88 ? 1.768 -0.988 10.530 1.00 84.19 88 ILE A O 1
ATOM 703 N N . LYS A 1 89 ? 3.967 -1.264 10.161 1.00 87.62 89 LYS A N 1
ATOM 704 C CA . LYS A 1 89 ? 4.053 -2.578 10.800 1.00 87.62 89 LYS A CA 1
ATOM 705 C C . LYS A 1 89 ? 3.806 -2.483 12.305 1.00 87.62 89 LYS A C 1
ATOM 707 O O . LYS A 1 89 ? 3.000 -3.254 12.821 1.00 87.62 89 LYS A O 1
ATOM 712 N N . GLU A 1 90 ? 4.450 -1.537 12.985 1.00 90.50 90 GLU A N 1
ATOM 713 C CA . GLU A 1 90 ? 4.237 -1.267 14.414 1.00 90.50 90 GLU A CA 1
ATOM 714 C C . GLU A 1 90 ? 2.789 -0.849 14.694 1.00 90.50 90 GLU A C 1
ATOM 716 O O . GLU A 1 90 ? 2.143 -1.414 15.575 1.00 90.50 90 GLU A O 1
ATOM 721 N N . LEU A 1 91 ? 2.237 0.054 13.878 1.00 91.50 91 LEU A N 1
ATOM 722 C CA . LEU A 1 91 ? 0.835 0.459 13.949 1.00 91.50 91 LEU A CA 1
ATOM 723 C C . LEU A 1 91 ? -0.111 -0.740 13.797 1.00 91.50 91 LEU A C 1
ATOM 725 O O . LEU A 1 91 ? -1.041 -0.899 14.583 1.00 91.50 91 LEU A O 1
ATOM 729 N N . ARG A 1 92 ? 0.119 -1.606 12.803 1.00 91.62 92 ARG A N 1
ATOM 730 C CA . ARG A 1 92 ? -0.707 -2.802 12.588 1.00 91.62 92 ARG A CA 1
ATOM 731 C C . ARG A 1 92 ? -0.627 -3.759 13.774 1.00 91.62 92 ARG A C 1
ATOM 733 O O . ARG A 1 92 ? -1.666 -4.266 14.181 1.00 91.62 92 ARG A O 1
ATOM 740 N N . ALA A 1 93 ? 0.562 -3.987 14.330 1.00 92.31 93 ALA A N 1
ATOM 741 C CA . ALA A 1 93 ? 0.725 -4.828 15.512 1.00 92.31 93 ALA A CA 1
ATOM 742 C C . ALA A 1 93 ? -0.061 -4.268 16.710 1.00 92.31 93 ALA A C 1
ATOM 744 O O . ALA A 1 93 ? -0.860 -4.992 17.300 1.00 92.31 93 ALA A O 1
ATOM 745 N N . ALA A 1 94 ? 0.074 -2.968 16.988 1.00 93.69 94 ALA A N 1
ATOM 746 C CA . ALA A 1 94 ? -0.644 -2.300 18.074 1.00 93.69 94 ALA A CA 1
ATOM 747 C C . ALA A 1 94 ? -2.174 -2.375 17.908 1.00 93.69 94 ALA A C 1
ATOM 749 O O . ALA A 1 94 ? -2.905 -2.589 18.872 1.00 93.69 94 ALA A O 1
ATOM 750 N N . LEU A 1 95 ? -2.679 -2.228 16.679 1.00 93.81 95 LEU A N 1
ATOM 751 C CA . LEU A 1 95 ? -4.113 -2.312 16.390 1.00 93.81 95 LEU A CA 1
ATOM 752 C C . LEU A 1 95 ? -4.660 -3.740 16.480 1.00 93.81 95 LEU A C 1
ATOM 754 O O . LEU A 1 95 ? -5.785 -3.937 16.940 1.00 93.81 95 LEU A O 1
ATOM 758 N N . LEU A 1 96 ? -3.885 -4.740 16.059 1.00 92.81 96 LEU A N 1
ATOM 759 C CA . LEU A 1 96 ? -4.253 -6.148 16.217 1.00 92.81 96 LEU A CA 1
ATOM 760 C C . LEU A 1 96 ? -4.329 -6.534 17.697 1.00 92.81 96 LEU A C 1
ATOM 762 O O . LEU A 1 96 ? -5.300 -7.168 18.105 1.00 92.81 96 LEU A O 1
ATOM 766 N N . GLU A 1 97 ? -3.357 -6.097 18.497 1.00 94.06 97 GLU A N 1
ATOM 767 C CA . GLU A 1 97 ? -3.353 -6.303 19.946 1.00 94.06 97 GLU A CA 1
ATOM 768 C C . GLU A 1 97 ? -4.553 -5.617 20.613 1.00 94.06 97 GLU A C 1
ATOM 770 O O . GLU A 1 97 ? -5.294 -6.261 21.354 1.00 94.06 97 GLU A O 1
ATOM 775 N N . ARG A 1 98 ? -4.811 -4.342 20.286 1.00 94.12 98 ARG A N 1
ATOM 776 C CA . ARG A 1 98 ? -5.941 -3.577 20.840 1.00 94.12 98 ARG A CA 1
ATOM 777 C C . ARG A 1 98 ? -7.299 -4.183 20.489 1.00 94.12 98 ARG A C 1
ATOM 779 O O . ARG A 1 98 ? -8.193 -4.224 21.330 1.00 94.12 98 ARG A O 1
ATOM 786 N N . SER A 1 99 ? -7.472 -4.605 19.239 1.00 94.62 99 SER A N 1
ATOM 787 C CA . SER A 1 99 ? -8.760 -5.097 18.738 1.00 94.62 99 SER A CA 1
ATOM 788 C C . SER A 1 99 ? -9.050 -6.547 19.115 1.00 94.62 99 SER A C 1
ATOM 790 O O . SER A 1 99 ? -10.211 -6.954 19.101 1.00 94.62 99 SER A O 1
ATOM 792 N N . GLY A 1 100 ? -8.021 -7.350 19.409 1.00 93.75 100 GLY A N 1
ATOM 793 C CA . GLY A 1 100 ? -8.183 -8.769 19.731 1.00 93.75 100 GLY A CA 1
ATOM 794 C C . GLY A 1 100 ? -8.872 -9.575 18.623 1.00 93.75 100 GLY A C 1
ATOM 795 O O . GLY A 1 100 ? -9.545 -10.562 18.908 1.00 93.75 100 GLY A O 1
ATOM 796 N N . GLY A 1 101 ? -8.766 -9.135 17.363 1.00 94.75 101 GLY A N 1
ATOM 797 C CA . GLY A 1 101 ? -9.444 -9.772 16.229 1.00 94.75 101 GLY A CA 1
ATOM 798 C C . GLY A 1 101 ? -10.945 -9.482 16.125 1.00 94.75 101 GLY A C 1
ATOM 799 O O . GLY A 1 101 ? -11.658 -10.202 15.422 1.00 94.75 101 GLY A O 1
ATOM 800 N N . ILE A 1 102 ? -11.430 -8.432 16.789 1.00 96.94 102 ILE A N 1
ATOM 801 C CA . ILE A 1 102 ? -12.819 -7.968 16.725 1.00 96.94 102 ILE A CA 1
ATOM 802 C C . ILE A 1 102 ? -12.867 -6.612 16.017 1.00 96.94 102 ILE A C 1
ATOM 804 O O . ILE A 1 102 ? -12.092 -5.707 16.308 1.00 96.94 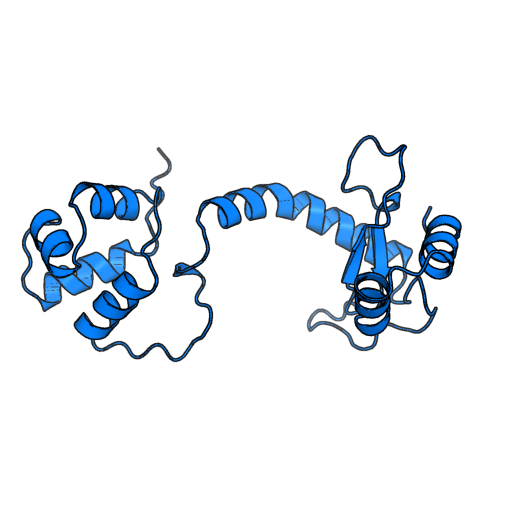102 ILE A O 1
ATOM 808 N N . CYS A 1 103 ? -13.801 -6.448 15.083 1.00 97.56 103 CYS A N 1
ATOM 809 C CA . CYS A 1 103 ? -14.011 -5.187 14.381 1.00 97.56 103 CYS A CA 1
ATOM 810 C C . CYS A 1 103 ? -14.436 -4.083 15.358 1.00 97.56 103 CYS A C 1
ATOM 812 O O . CYS A 1 103 ? -15.436 -4.210 16.067 1.00 97.56 103 CYS A O 1
ATOM 814 N N . GLU A 1 104 ? -13.736 -2.950 15.350 1.00 96.69 104 GLU A N 1
ATOM 815 C CA . GLU A 1 104 ? -14.024 -1.863 16.287 1.00 96.69 104 GLU A CA 1
ATOM 816 C C . GLU A 1 104 ? -15.339 -1.132 15.977 1.00 96.69 104 GLU A C 1
ATOM 818 O O . GLU A 1 104 ? -15.921 -0.535 16.882 1.00 96.69 104 GLU A O 1
ATOM 823 N N . LEU A 1 105 ? -15.867 -1.241 14.749 1.00 96.44 105 LEU A N 1
ATOM 824 C CA . LEU A 1 105 ? -17.152 -0.639 14.373 1.00 96.44 105 LEU A CA 1
ATOM 825 C C . LEU A 1 105 ? -18.353 -1.556 14.645 1.00 96.44 105 LEU A C 1
ATOM 827 O O . LEU A 1 105 ? -19.271 -1.164 15.364 1.00 96.44 105 LEU A O 1
ATOM 831 N N . CYS A 1 106 ? -18.376 -2.753 14.047 1.00 96.69 106 CYS A N 1
ATOM 832 C CA . CYS A 1 106 ? -19.528 -3.660 14.138 1.00 96.69 106 CYS A CA 1
ATOM 833 C C . CYS A 1 106 ? -19.439 -4.683 15.271 1.00 96.69 106 CYS A C 1
ATOM 835 O O . CYS A 1 106 ? -20.432 -5.350 15.532 1.00 96.69 106 CYS A O 1
ATOM 837 N N . GLU A 1 107 ? -18.286 -4.796 15.936 1.00 96.44 107 GLU A N 1
ATOM 838 C CA . GLU A 1 107 ? -18.069 -5.652 17.117 1.00 96.44 107 GLU A CA 1
ATOM 839 C C . GLU A 1 107 ? -18.167 -7.156 16.851 1.00 96.44 107 GLU A C 1
ATOM 841 O O . GLU A 1 107 ? -18.176 -7.958 17.779 1.00 96.44 107 GLU A O 1
ATOM 846 N N . ASN A 1 108 ? -18.166 -7.546 15.578 1.00 97.56 108 ASN A N 1
ATOM 847 C CA . ASN A 1 108 ? -18.049 -8.937 15.161 1.00 97.56 108 ASN A CA 1
ATOM 848 C C . ASN A 1 108 ? -16.578 -9.335 15.004 1.00 97.56 108 ASN A C 1
ATOM 850 O O . ASN A 1 108 ? -15.724 -8.486 14.732 1.00 97.56 108 ASN A O 1
ATOM 854 N N . PHE A 1 109 ? -16.295 -10.634 15.101 1.00 97.31 109 PHE A N 1
ATOM 855 C CA . PHE A 1 109 ? -14.988 -11.188 14.747 1.00 97.31 109 PHE A CA 1
ATOM 856 C C . PHE A 1 109 ? -14.601 -10.846 13.302 1.00 97.31 109 PHE A C 1
ATOM 858 O O . PHE A 1 109 ? -15.461 -10.724 12.422 1.00 97.31 109 PHE A O 1
ATOM 865 N N . MET A 1 110 ? -13.298 -10.704 13.053 1.00 96.81 110 MET A N 1
ATOM 866 C CA . MET A 1 110 ? -12.781 -10.570 11.692 1.00 96.81 110 MET A CA 1
ATOM 867 C C . MET A 1 110 ? -13.173 -11.794 10.847 1.00 96.81 110 MET A C 1
ATOM 869 O O . MET A 1 110 ? -13.218 -12.912 11.360 1.00 96.81 110 MET A O 1
ATOM 873 N N . PRO A 1 111 ? -13.472 -11.608 9.549 1.00 97.12 111 PRO A N 1
ATOM 874 C CA . PRO A 1 111 ? -14.134 -12.636 8.745 1.00 97.12 111 PRO A CA 1
ATOM 875 C C . PRO A 1 111 ? -13.263 -13.862 8.444 1.00 97.12 111 PRO A C 1
ATOM 877 O O . PRO A 1 111 ? -13.800 -14.917 8.121 1.00 97.12 111 PRO A O 1
ATOM 880 N N . PHE A 1 112 ? -11.937 -13.725 8.501 1.00 96.75 112 PHE A N 1
ATOM 881 C CA . PHE A 1 112 ? -10.984 -14.808 8.268 1.00 96.75 112 PHE A CA 1
ATOM 882 C C . PHE A 1 112 ? -9.607 -14.470 8.858 1.00 96.75 112 PHE A C 1
ATOM 884 O O . PHE A 1 112 ? -9.338 -13.319 9.214 1.00 96.75 112 PHE A O 1
ATOM 891 N N . CYS A 1 113 ? -8.729 -15.473 8.926 1.00 94.69 113 CYS A N 1
ATOM 892 C CA . CYS A 1 113 ? -7.332 -15.322 9.331 1.00 94.69 113 CYS A CA 1
ATOM 893 C C . CYS A 1 113 ? -6.379 -15.371 8.127 1.00 94.69 113 CYS A C 1
ATOM 895 O O . CYS A 1 113 ? -6.658 -16.013 7.114 1.00 94.69 113 CYS A O 1
ATOM 897 N N . LEU A 1 114 ? -5.237 -14.702 8.260 1.00 90.56 114 LEU A N 1
ATOM 898 C CA . LEU A 1 114 ? -4.085 -14.803 7.373 1.00 90.56 114 LEU A CA 1
ATOM 899 C C . LEU A 1 114 ? -3.365 -16.157 7.552 1.00 90.56 114 LEU A C 1
ATOM 901 O O . LEU A 1 114 ? -3.605 -16.854 8.541 1.00 90.56 114 LEU A O 1
ATOM 905 N N . PRO A 1 115 ? -2.455 -16.541 6.632 1.00 93.25 115 PRO A N 1
ATOM 906 C CA . PRO A 1 115 ? -1.711 -17.802 6.731 1.00 93.25 115 PRO A CA 1
ATOM 907 C C . PRO A 1 115 ? -0.882 -17.966 8.014 1.00 93.25 115 PRO A C 1
ATOM 909 O O . PRO A 1 115 ? -0.597 -19.090 8.414 1.00 93.25 115 PRO A O 1
ATOM 912 N N . ASP A 1 116 ? -0.501 -16.863 8.660 1.00 89.44 116 ASP A N 1
ATOM 913 C CA . ASP A 1 116 ? 0.205 -16.854 9.947 1.00 89.44 116 ASP A CA 1
ATOM 914 C C . ASP A 1 116 ? -0.734 -16.985 11.165 1.00 89.44 116 ASP A C 1
ATOM 916 O O . ASP A 1 116 ? -0.277 -16.958 12.306 1.00 89.44 116 ASP A O 1
ATOM 920 N N . GLY A 1 117 ? -2.042 -17.128 10.931 1.00 91.50 117 GLY A N 1
ATOM 921 C CA . GLY A 1 117 ? -3.078 -17.253 11.954 1.00 91.50 117 GLY A CA 1
ATOM 922 C C . GLY A 1 117 ? -3.628 -15.923 12.474 1.00 91.50 117 GLY A C 1
ATOM 923 O O . GLY A 1 117 ? -4.615 -15.934 13.210 1.00 91.50 117 GLY A O 1
ATOM 924 N N . SER A 1 118 ? -3.053 -14.779 12.087 1.00 90.94 118 SER A N 1
ATOM 925 C CA . SER A 1 118 ? -3.533 -13.468 12.535 1.00 90.94 118 SER A CA 1
ATOM 926 C C . SER A 1 118 ? -4.864 -13.078 11.865 1.00 90.94 118 SER A C 1
ATOM 928 O O . SER A 1 118 ? -5.102 -13.435 10.710 1.00 90.94 118 SER A O 1
ATOM 930 N N . PRO A 1 119 ? -5.769 -12.353 12.547 1.00 95.44 119 PRO A N 1
ATOM 931 C CA . PRO A 1 119 ? -7.062 -11.976 11.977 1.00 95.44 119 PRO A CA 1
ATOM 932 C C . PRO A 1 119 ? -6.899 -10.921 10.873 1.00 95.44 119 PRO A C 1
ATOM 934 O O . PRO A 1 119 ? -6.221 -9.904 11.057 1.00 95.44 119 PRO A O 1
ATOM 937 N N . TYR A 1 120 ? -7.558 -11.119 9.728 1.00 94.94 120 TYR A N 1
ATOM 938 C CA . TYR A 1 120 ? -7.502 -10.165 8.621 1.00 94.94 120 TYR A CA 1
ATOM 939 C C . TYR A 1 120 ? -8.151 -8.833 9.016 1.00 94.94 120 TYR A C 1
ATOM 941 O O . TYR A 1 120 ? -9.358 -8.760 9.245 1.00 94.94 120 TYR A O 1
ATOM 949 N N . THR A 1 121 ? -7.332 -7.781 9.072 1.00 93.56 121 THR A N 1
ATOM 950 C CA . THR A 1 121 ? -7.705 -6.472 9.620 1.00 93.56 121 THR A CA 1
ATOM 951 C C . THR A 1 121 ? -7.280 -5.342 8.685 1.00 93.56 121 THR A C 1
ATOM 953 O O . THR A 1 121 ? -6.111 -5.251 8.283 1.00 93.56 121 THR A O 1
ATOM 956 N N . GLU A 1 122 ? -8.221 -4.447 8.387 1.00 94.56 122 GLU A N 1
ATOM 957 C CA . GLU A 1 122 ? -7.985 -3.219 7.627 1.00 94.56 122 GLU A CA 1
ATOM 958 C C . GLU A 1 122 ? -7.895 -2.014 8.569 1.00 94.56 122 GLU A C 1
ATOM 960 O O . GLU A 1 122 ? -8.642 -1.903 9.541 1.00 94.56 122 GLU A O 1
ATOM 965 N N . LEU A 1 123 ? -6.939 -1.124 8.297 1.00 93.62 123 LEU A N 1
ATOM 966 C CA . LEU A 1 123 ? -6.625 0.027 9.140 1.00 93.62 123 LEU A CA 1
ATOM 967 C C . LEU A 1 123 ? -7.291 1.275 8.557 1.00 93.62 123 LEU A C 1
ATOM 969 O O . LEU A 1 123 ? -6.807 1.821 7.567 1.00 93.62 123 LEU A O 1
ATOM 973 N N . ALA A 1 124 ? -8.360 1.749 9.190 1.00 92.56 124 ALA A N 1
ATOM 974 C CA . ALA A 1 124 ? -9.045 2.973 8.783 1.00 92.56 124 ALA A CA 1
ATOM 975 C C . ALA A 1 124 ? -8.516 4.174 9.573 1.00 92.56 124 ALA A C 1
ATOM 977 O O . ALA A 1 124 ? -8.486 4.132 10.798 1.00 92.56 124 ALA A O 1
ATOM 978 N N . TYR A 1 125 ? -8.116 5.253 8.900 1.00 90.88 125 TYR A N 1
ATOM 979 C CA . TYR A 1 125 ? -7.711 6.501 9.559 1.00 90.88 125 TYR A CA 1
ATOM 980 C C . TYR A 1 125 ? -8.946 7.318 9.965 1.00 90.88 125 TYR A C 1
ATOM 982 O O . TYR A 1 125 ? -9.781 7.623 9.115 1.00 90.88 125 TYR A O 1
ATOM 990 N N . ILE A 1 126 ? -9.056 7.682 11.245 1.00 87.88 126 ILE A N 1
ATOM 991 C CA . ILE A 1 126 ? -10.230 8.341 11.850 1.00 87.88 126 ILE A CA 1
ATOM 992 C C . ILE A 1 126 ? -9.890 9.755 12.378 1.00 87.88 126 ILE A C 1
ATOM 994 O O . ILE A 1 126 ? -10.676 10.330 13.115 1.00 87.88 126 ILE A O 1
ATOM 998 N N . GLU A 1 127 ? -8.732 10.313 11.990 1.00 72.06 127 GLU A N 1
ATOM 999 C CA . GLU A 1 127 ? -8.231 11.674 12.291 1.00 72.06 127 GLU A CA 1
ATOM 1000 C C . GLU A 1 127 ? -8.565 12.213 13.699 1.00 72.06 127 GLU A C 1
ATOM 1002 O O . GLU A 1 127 ? -9.614 12.817 13.926 1.00 72.06 127 GLU A O 1
ATOM 1007 N N . GLN A 1 128 ? -7.629 12.087 14.648 1.00 66.19 128 GLN A N 1
ATOM 1008 C CA . GLN A 1 128 ? -7.714 12.802 15.923 1.00 66.19 128 GLN A CA 1
ATOM 1009 C C . GLN A 1 128 ? -6.831 14.052 15.877 1.00 66.19 128 GLN A C 1
ATOM 1011 O O . GLN A 1 128 ? -5.608 13.966 15.777 1.00 66.19 128 GLN A O 1
ATOM 1016 N N . GLY A 1 129 ? -7.447 15.232 15.982 1.00 58.19 129 GLY A N 1
ATOM 1017 C CA . GLY A 1 129 ? -6.795 16.546 15.862 1.00 58.19 129 GLY A CA 1
ATOM 1018 C C . GLY A 1 129 ? -5.774 16.917 16.953 1.00 58.19 129 GLY A C 1
ATOM 1019 O O . GLY A 1 129 ? -5.548 18.103 17.172 1.00 58.19 129 GLY A O 1
ATOM 1020 N N . ALA A 1 130 ? -5.182 15.946 17.655 1.00 55.75 130 ALA A N 1
ATOM 1021 C CA . ALA A 1 130 ? -4.238 16.165 18.754 1.00 55.75 130 ALA A CA 1
ATOM 1022 C C . ALA A 1 130 ? -3.005 15.235 18.755 1.00 55.75 130 ALA A C 1
ATOM 1024 O O . ALA A 1 130 ? -2.116 15.435 19.583 1.00 55.75 130 ALA A O 1
ATOM 1025 N N . SER A 1 131 ? -2.903 14.232 17.871 1.00 65.00 131 SER A N 1
ATOM 1026 C CA . SER A 1 131 ? -1.715 13.363 17.856 1.00 65.00 131 SER A CA 1
ATOM 1027 C C . SER A 1 131 ? -0.510 14.089 17.247 1.00 65.00 131 SER A C 1
ATOM 1029 O O . SER A 1 131 ? -0.622 14.656 16.158 1.00 65.00 131 SER A O 1
ATOM 1031 N N . ALA A 1 132 ? 0.658 14.004 17.885 1.00 68.88 132 ALA A N 1
ATOM 1032 C CA . ALA A 1 132 ? 1.898 14.552 17.328 1.00 68.88 132 ALA A CA 1
ATOM 1033 C C . ALA A 1 132 ? 2.412 13.766 16.102 1.00 68.88 132 ALA A C 1
ATOM 1035 O O . ALA A 1 132 ? 3.118 14.328 15.267 1.00 68.88 132 ALA A O 1
ATOM 1036 N N . ASP A 1 133 ? 2.048 12.483 15.984 1.00 78.00 133 ASP A N 1
ATOM 1037 C CA . ASP A 1 133 ? 2.415 11.612 14.864 1.00 78.00 133 ASP A CA 1
ATOM 1038 C C . ASP A 1 133 ? 1.164 10.983 14.237 1.00 78.00 133 ASP A C 1
ATOM 1040 O O . ASP A 1 133 ? 0.312 10.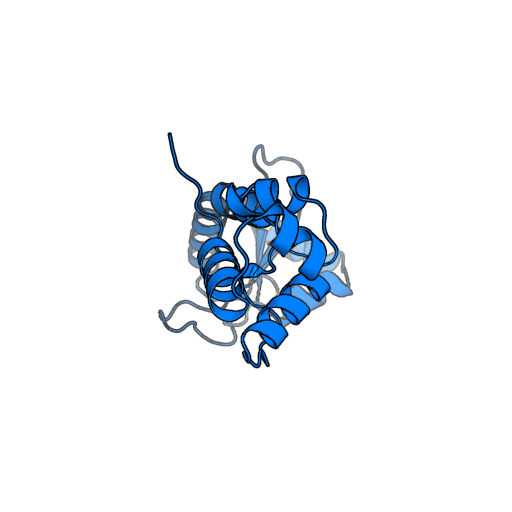417 14.923 1.00 78.00 133 ASP A O 1
ATOM 1044 N N . LYS A 1 134 ? 1.089 11.056 12.904 1.00 81.25 134 LYS A N 1
ATOM 1045 C CA . LYS A 1 134 ? 0.028 10.459 12.098 1.00 81.25 134 LYS A CA 1
ATOM 1046 C C . LYS A 1 134 ? -0.136 8.968 12.394 1.00 81.25 134 LYS A C 1
ATOM 1048 O O . LYS A 1 134 ? -1.277 8.535 12.502 1.00 81.25 134 LYS A O 1
ATOM 1053 N N . TYR A 1 135 ? 0.950 8.200 12.525 1.00 84.62 135 TYR A N 1
ATOM 1054 C CA . TYR A 1 135 ? 0.925 6.728 12.608 1.00 84.62 135 TYR A CA 1
ATOM 1055 C C . TYR A 1 135 ? 0.733 6.168 14.026 1.00 84.62 135 TYR A C 1
ATOM 1057 O O . TYR A 1 135 ? 1.102 5.030 14.302 1.00 84.62 135 TYR A O 1
ATOM 1065 N N . GLN A 1 136 ? 0.121 6.934 14.927 1.00 87.31 136 GLN A N 1
ATOM 1066 C CA . GLN A 1 136 ? -0.264 6.446 16.251 1.00 87.31 136 GLN A CA 1
ATOM 1067 C C . GLN A 1 136 ? -1.564 5.637 16.200 1.00 87.31 136 GLN A C 1
ATOM 1069 O O . GLN A 1 136 ? -2.496 5.983 15.475 1.00 87.31 136 GLN A O 1
ATOM 1074 N N . ALA A 1 137 ? -1.656 4.584 17.017 1.00 89.50 137 ALA A N 1
ATOM 1075 C CA . ALA A 1 137 ? -2.826 3.706 17.066 1.00 89.50 137 ALA A CA 1
ATOM 1076 C C . ALA A 1 137 ? -4.135 4.451 17.388 1.00 89.50 137 ALA A C 1
ATOM 1078 O O . ALA A 1 137 ? -5.186 4.073 16.874 1.00 89.50 137 ALA A O 1
ATOM 1079 N N . CYS A 1 138 ? -4.093 5.533 18.171 1.00 88.94 138 CYS A N 1
ATOM 1080 C CA . CYS A 1 138 ? -5.267 6.357 18.492 1.00 88.94 138 CYS A CA 1
ATOM 1081 C C . CYS A 1 138 ? -5.915 7.016 17.258 1.00 88.94 138 CYS A C 1
ATOM 1083 O O . CYS A 1 138 ? -7.113 7.287 17.259 1.00 88.94 138 CYS A O 1
ATOM 1085 N N . ASN A 1 139 ? -5.160 7.218 16.174 1.00 90.38 139 ASN A N 1
ATOM 1086 C CA . ASN A 1 139 ? -5.676 7.804 14.937 1.00 90.38 139 ASN A CA 1
ATOM 1087 C C . ASN A 1 139 ? -6.338 6.797 14.001 1.00 90.38 139 ASN A C 1
ATOM 1089 O O . ASN A 1 139 ? -6.906 7.198 12.983 1.00 90.38 139 ASN A O 1
ATOM 1093 N N . PHE A 1 140 ? -6.214 5.504 14.281 1.00 93.12 140 PHE A N 1
ATOM 1094 C CA . PHE A 1 140 ? -6.674 4.449 13.394 1.00 93.12 140 PHE A CA 1
ATOM 1095 C C . PHE A 1 140 ? -7.655 3.526 14.100 1.00 93.12 140 PHE A C 1
ATOM 1097 O O . PHE A 1 140 ? -7.575 3.321 15.309 1.00 93.12 140 PHE A O 1
ATOM 1104 N N . ALA A 1 141 ? -8.555 2.935 13.324 1.00 95.06 141 ALA A N 1
ATOM 1105 C CA . ALA A 1 141 ? -9.440 1.865 13.748 1.00 95.06 141 ALA A CA 1
ATOM 1106 C C . ALA A 1 141 ? -9.109 0.558 13.012 1.00 95.06 141 ALA A C 1
ATOM 1108 O O . ALA A 1 141 ? -8.830 0.563 11.812 1.00 95.06 141 ALA A O 1
ATOM 1109 N N . ALA A 1 142 ? -9.176 -0.555 13.736 1.00 96.62 142 ALA A N 1
ATOM 1110 C CA . ALA A 1 142 ? -9.090 -1.918 13.231 1.00 96.62 142 ALA A CA 1
ATOM 1111 C C . ALA A 1 142 ? -10.482 -2.393 12.794 1.00 96.62 142 ALA A C 1
ATOM 1113 O O . ALA A 1 142 ? -11.356 -2.664 13.624 1.00 96.62 142 ALA A O 1
ATOM 1114 N N . LEU A 1 143 ? -10.705 -2.486 11.484 1.00 97.38 143 LEU A N 1
ATOM 1115 C CA . LEU A 1 143 ? -12.008 -2.797 10.903 1.00 97.38 143 LEU A CA 1
ATOM 1116 C C . LEU A 1 143 ? -11.968 -4.062 10.044 1.00 97.38 143 LEU A C 1
ATOM 1118 O O . LEU A 1 143 ? -10.943 -4.421 9.464 1.00 97.38 143 LEU A O 1
ATOM 1122 N N . CYS A 1 144 ? -13.125 -4.712 9.923 1.00 97.81 144 CYS A N 1
ATOM 1123 C CA . CYS A 1 144 ? -13.340 -5.721 8.893 1.00 97.81 144 CYS A CA 1
ATOM 1124 C C . CYS A 1 144 ? -13.510 -5.054 7.507 1.00 97.81 144 CYS A C 1
ATOM 1126 O O . CYS A 1 144 ? -13.869 -3.870 7.449 1.00 97.81 144 CYS A O 1
ATOM 1128 N N . PRO A 1 145 ? -13.352 -5.803 6.396 1.00 97.25 145 PRO A N 1
ATOM 1129 C CA . PRO A 1 145 ? -13.427 -5.249 5.037 1.00 97.25 145 PRO A CA 1
ATOM 1130 C C . PRO A 1 145 ? -14.740 -4.505 4.759 1.00 97.25 145 PRO A C 1
ATOM 1132 O O . PRO A 1 145 ? -14.768 -3.442 4.139 1.00 97.25 145 PRO A O 1
ATOM 1135 N N . ASN A 1 146 ? -15.851 -5.042 5.272 1.00 97.75 146 ASN A N 1
ATOM 1136 C CA . ASN A 1 146 ? -17.177 -4.465 5.062 1.00 97.75 146 ASN A CA 1
ATOM 1137 C C . ASN A 1 146 ? -17.322 -3.118 5.779 1.00 97.75 146 ASN A C 1
ATOM 1139 O O . ASN A 1 146 ? -17.785 -2.149 5.184 1.00 97.75 146 ASN A O 1
ATOM 1143 N N . CYS A 1 147 ? -16.898 -3.039 7.043 1.00 97.31 147 CYS A N 1
ATOM 1144 C CA . CYS A 1 147 ? -16.975 -1.808 7.828 1.00 97.31 147 CYS A CA 1
ATOM 1145 C C . CYS A 1 147 ? -15.995 -0.744 7.337 1.00 97.31 147 CYS A C 1
ATOM 1147 O O . CYS A 1 147 ? -16.362 0.428 7.291 1.00 97.31 147 CYS A O 1
ATOM 1149 N N . HIS A 1 148 ? -14.787 -1.144 6.934 1.00 96.62 148 HIS A N 1
ATOM 1150 C CA . HIS A 1 148 ? -13.830 -0.234 6.312 1.00 96.62 148 HIS A CA 1
ATOM 1151 C C . HIS A 1 148 ? -14.437 0.393 5.054 1.00 96.62 148 HIS A C 1
ATOM 1153 O O . HIS A 1 148 ? -14.517 1.616 4.929 1.00 96.62 148 HIS A O 1
ATOM 1159 N N . ARG A 1 149 ? -14.962 -0.442 4.147 1.00 95.62 149 ARG A N 1
ATOM 1160 C CA .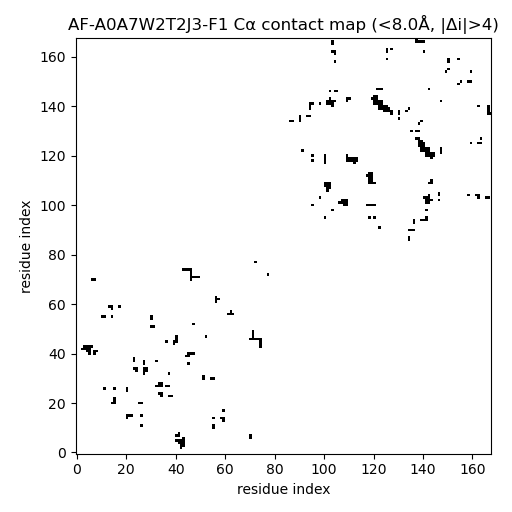 ARG A 1 149 ? -15.552 0.045 2.899 1.00 95.62 149 ARG A CA 1
ATOM 1161 C C . ARG A 1 149 ? -16.812 0.879 3.120 1.00 95.62 149 ARG A C 1
ATOM 1163 O O . ARG A 1 149 ? -17.008 1.872 2.422 1.00 95.62 149 ARG A O 1
ATOM 1170 N N . GLN A 1 150 ? -17.645 0.508 4.091 1.00 95.12 150 GLN A N 1
ATOM 1171 C CA . GLN A 1 150 ? -18.806 1.298 4.499 1.00 95.12 150 GLN A CA 1
ATOM 1172 C C . GLN A 1 150 ? -18.385 2.704 4.935 1.00 95.12 150 GLN A C 1
ATOM 1174 O O . GLN A 1 150 ? -18.988 3.682 4.494 1.00 95.12 150 GLN A O 1
ATOM 1179 N N . LEU A 1 151 ? -17.351 2.813 5.773 1.00 93.44 151 LEU A N 1
ATOM 1180 C CA . LEU A 1 151 ? -16.864 4.093 6.275 1.00 93.44 151 LEU A CA 1
ATOM 1181 C C . LEU A 1 151 ? -16.309 4.969 5.143 1.00 93.44 151 LEU A C 1
ATOM 1183 O O . LEU A 1 151 ? -16.669 6.144 5.061 1.00 93.44 151 LEU A O 1
ATOM 1187 N N . ASP A 1 152 ? -15.529 4.388 4.227 1.00 88.75 152 ASP A N 1
ATOM 1188 C CA . ASP A 1 152 ? -14.984 5.085 3.052 1.00 88.75 152 ASP A CA 1
ATOM 1189 C C . ASP A 1 152 ? -16.075 5.659 2.135 1.00 88.75 152 ASP A C 1
ATOM 1191 O O . ASP A 1 152 ? -15.971 6.796 1.663 1.00 88.75 152 ASP A O 1
ATOM 1195 N N . VAL A 1 153 ? -17.104 4.853 1.849 1.00 92.50 153 VAL A N 1
ATOM 1196 C CA . VAL A 1 153 ? -18.155 5.183 0.877 1.00 92.50 153 VAL A CA 1
ATOM 1197 C C . VAL A 1 153 ? -19.211 6.097 1.490 1.00 92.50 153 VAL A C 1
ATOM 1199 O O . VAL A 1 153 ? -19.570 7.105 0.885 1.00 92.50 153 VAL A O 1
ATOM 1202 N N . LEU A 1 154 ? -19.716 5.758 2.680 1.00 94.00 154 LEU A N 1
ATOM 1203 C CA . LEU A 1 154 ? -20.839 6.469 3.295 1.00 94.00 154 LEU A CA 1
ATOM 1204 C C . LEU A 1 154 ? -20.401 7.685 4.110 1.00 94.00 154 LEU A C 1
ATOM 1206 O O . LEU A 1 154 ? -21.183 8.624 4.251 1.00 94.00 154 LEU A O 1
ATOM 1210 N N . LYS A 1 155 ? -19.185 7.670 4.678 1.00 88.62 155 LYS A N 1
ATOM 1211 C CA . LYS A 1 155 ? -18.649 8.742 5.540 1.00 88.62 155 LYS A CA 1
ATOM 1212 C C . LYS A 1 155 ? -19.631 9.180 6.634 1.00 88.62 155 LYS A C 1
ATOM 1214 O O . LYS A 1 155 ? -19.774 10.367 6.940 1.00 88.62 155 LYS A O 1
ATOM 1219 N N . ASN A 1 156 ? -20.349 8.215 7.208 1.00 93.25 156 ASN A N 1
ATOM 1220 C CA . ASN A 1 156 ? -21.380 8.477 8.199 1.00 93.25 156 ASN A CA 1
ATOM 1221 C C . ASN A 1 156 ? -20.757 9.032 9.491 1.00 93.25 156 ASN A C 1
ATOM 1223 O O . ASN A 1 156 ? -19.932 8.385 10.137 1.00 93.25 156 ASN A O 1
ATOM 1227 N N . LYS A 1 157 ? -21.196 10.224 9.907 1.00 92.94 157 LYS A N 1
ATOM 1228 C CA . LYS A 1 157 ? -20.706 10.888 11.124 1.00 92.94 157 LYS A CA 1
ATOM 1229 C C . LYS A 1 157 ? -20.987 10.086 12.397 1.00 92.94 157 LYS A C 1
ATOM 1231 O O . LYS A 1 157 ? -20.221 10.195 13.351 1.00 92.94 157 LYS A O 1
ATOM 1236 N N . ALA A 1 158 ? -22.064 9.298 12.428 1.00 94.38 158 ALA A N 1
ATOM 1237 C CA . ALA A 1 158 ? -22.397 8.465 13.580 1.00 94.38 158 ALA A CA 1
ATOM 1238 C C . ALA A 1 158 ? -21.363 7.346 13.791 1.00 94.38 158 ALA A C 1
ATOM 1240 O O . ALA A 1 158 ? -20.911 7.144 14.917 1.00 94.38 158 ALA A O 1
ATOM 1241 N N . ASP A 1 159 ? -20.933 6.694 12.708 1.00 94.25 159 ASP A N 1
ATOM 1242 C CA . ASP A 1 159 ? -19.918 5.634 12.743 1.00 94.25 159 ASP A CA 1
ATOM 1243 C C . ASP A 1 159 ? -18.561 6.197 13.183 1.00 94.25 159 ASP A C 1
ATOM 1245 O O . ASP A 1 159 ? -17.925 5.653 14.085 1.00 94.25 159 ASP A O 1
ATOM 1249 N N . ILE A 1 160 ? -18.164 7.349 12.627 1.00 92.06 160 ILE A N 1
ATOM 1250 C CA . ILE A 1 160 ? -16.938 8.058 13.026 1.00 92.06 160 ILE A CA 1
ATOM 1251 C C . ILE A 1 160 ? -16.986 8.410 14.517 1.00 92.06 160 ILE A C 1
ATOM 1253 O O . ILE A 1 160 ? -16.033 8.146 15.244 1.00 92.06 160 ILE A O 1
ATOM 1257 N N . LYS A 1 161 ? -18.108 8.954 15.006 1.00 92.56 161 LYS A N 1
ATOM 1258 C CA . LYS A 1 161 ? -18.268 9.291 16.426 1.00 92.56 161 LYS A CA 1
ATOM 1259 C C . LYS A 1 161 ? -18.163 8.053 17.319 1.00 92.56 161 LYS A C 1
ATOM 1261 O O . LYS A 1 161 ? -17.508 8.121 18.355 1.00 92.56 161 LYS A O 1
ATOM 1266 N N . ARG A 1 162 ? -18.772 6.931 16.919 1.00 93.38 162 ARG A N 1
ATOM 1267 C CA . ARG A 1 162 ? -18.677 5.657 17.647 1.00 93.38 162 ARG A CA 1
ATOM 1268 C C . ARG A 1 162 ? -17.229 5.175 17.728 1.00 93.38 162 ARG A C 1
ATOM 1270 O O . ARG A 1 162 ? -16.776 4.796 18.806 1.00 93.38 162 ARG A O 1
ATOM 1277 N N . LEU A 1 163 ? -16.493 5.250 16.621 1.00 93.75 163 LEU A N 1
ATOM 1278 C CA . LEU A 1 163 ? -15.075 4.901 16.599 1.00 93.75 163 LEU A CA 1
ATOM 1279 C C . LEU A 1 163 ? -14.259 5.824 17.498 1.00 93.75 163 LEU A C 1
ATOM 1281 O O . LEU A 1 163 ? -13.554 5.316 18.358 1.00 93.75 163 LEU A O 1
ATOM 1285 N N . LEU A 1 164 ? -14.429 7.144 17.403 1.00 90.25 164 LEU A N 1
ATOM 1286 C CA . LEU A 1 164 ? -13.729 8.114 18.258 1.00 90.25 164 LEU A CA 1
ATOM 1287 C C . LEU A 1 164 ? -13.979 7.898 19.758 1.00 90.25 164 LEU A C 1
ATOM 1289 O O . LEU A 1 164 ? -13.106 8.182 20.569 1.00 90.25 164 LEU A O 1
ATOM 1293 N N . THR A 1 165 ? -15.153 7.393 20.154 1.00 89.12 165 THR A N 1
ATOM 1294 C CA . THR A 1 165 ? -15.412 7.053 21.565 1.00 89.12 165 THR A CA 1
ATOM 1295 C C . THR A 1 165 ? -14.734 5.764 22.023 1.00 89.12 165 THR A C 1
ATOM 1297 O O . THR A 1 165 ? -14.507 5.590 23.223 1.00 89.12 165 THR A O 1
ATOM 1300 N N . LYS A 1 166 ? -14.439 4.860 21.085 1.00 86.62 166 LYS A N 1
ATOM 1301 C CA . LYS A 1 166 ? -13.942 3.512 21.360 1.00 86.62 166 LYS A CA 1
ATOM 1302 C C . LYS A 1 166 ? -12.426 3.404 21.225 1.00 86.62 166 LYS A C 1
ATOM 1304 O O . LYS A 1 166 ? -11.801 2.780 22.074 1.00 86.62 166 LYS A O 1
ATOM 1309 N N . ILE A 1 167 ? -11.851 4.011 20.188 1.00 85.25 167 ILE A N 1
ATOM 1310 C CA . ILE A 1 167 ? -10.407 4.036 19.957 1.00 85.25 167 ILE A CA 1
ATOM 1311 C C . ILE A 1 167 ? -9.783 5.035 20.941 1.00 85.25 167 ILE A C 1
ATOM 1313 O O . ILE A 1 167 ? -10.084 6.229 20.915 1.00 85.25 167 ILE A O 1
ATOM 1317 N N . LYS A 1 168 ? -8.964 4.531 21.859 1.00 68.38 168 LYS A N 1
ATOM 1318 C CA . LYS A 1 168 ? -8.170 5.323 22.802 1.00 68.38 168 LYS A CA 1
ATOM 1319 C C . LYS A 1 168 ? -6.721 4.881 22.709 1.00 68.38 168 LYS A C 1
ATOM 1321 O O . LYS A 1 168 ? -6.506 3.668 22.480 1.00 68.38 168 LYS A O 1
#

pLDDT: mean 85.72, std 12.99, range [40.16, 97.81]

Secondary structure (DSSP, 8-state):
------TTHHHHHHHHHHTT---HHHHHHHTT--HHHHHHHHTTS-PPPHHHHHHHHHHHT-----TT-GGGS-HHHHHHHHHHHHHHHHHHHHHHHHHTTB-TTT-PBPS-B-TTS-B--EEEE---TT-SSTT-GGGEEEE-HHHHHHHHHH--HHHHHHHHHH--

Solvent-accessible surface area (backbone atoms only — not comparable to full-atom values): 9922 Å² total; per-residue (Å²): 133,85,79,51,72,21,89,56,44,64,60,56,51,50,45,26,60,78,68,70,45,93,44,63,56,58,48,13,55,76,59,75,47,48,43,68,55,50,52,35,27,45,60,50,80,42,73,71,54,68,72,47,45,53,53,50,30,58,74,66,72,53,86,82,90,65,94,78,54,79,82,67,56,59,67,69,55,52,58,52,42,66,70,44,48,63,54,52,50,52,28,49,51,53,33,47,64,74,40,72,45,29,17,67,79,83,66,42,66,33,91,48,60,43,100,87,66,49,54,48,69,43,79,42,80,68,74,56,100,77,65,95,54,83,71,41,54,60,26,38,43,39,20,26,72,67,59,44,50,46,44,72,73,65,60,48,67,68,60,53,51,53,39,63,75,66,46,111